Protein AF-A0A1X4G2Y2-F1 (afdb_monomer)

Secondary structure (DSSP, 8-state):
-----TT--------EEEETTEEEEPPPHHHHHTTS--TTS-PPPP-PPP----

pLDDT: mean 74.36, std 13.48, range [43.94, 92.38]

Solvent-accessible surface area (backbone atoms only — not comparable to full-atom values): 4018 Å² total; per-residue (Å²): 133,86,79,74,52,94,83,64,66,70,89,85,88,64,66,78,42,81,54,96,94,39,80,44,67,69,74,63,67,64,44,44,76,69,69,45,48,60,103,88,61,93,78,89,86,82,88,72,84,73,80,76,85,123

Sequence (54 aa):
MIEISDSLRSLFSAQIEERDGSYIVDVPASEIEHDALAADETYRVAILKSESST

Radius of gyration: 13.29 Å; Cα contacts (8 Å, |Δi|>4): 25; chains: 1; bounding box: 35×29×28 Å

Structure (mmCIF, N/CA/C/O backbone):
data_AF-A0A1X4G2Y2-F1
#
_entry.id   AF-A0A1X4G2Y2-F1
#
loop_
_atom_site.group_PDB
_atom_site.id
_atom_site.type_symbol
_atom_site.label_atom_id
_atom_site.label_alt_id
_atom_site.label_comp_id
_atom_site.label_asym_id
_atom_site.label_entity_id
_atom_site.label_seq_id
_atom_site.pdbx_PDB_ins_code
_atom_site.Cartn_x
_atom_site.Cartn_y
_atom_site.Cartn_z
_atom_site.occupancy
_atom_site.B_iso_or_equiv
_atom_site.auth_seq_id
_atom_site.auth_comp_id
_atom_site.auth_asym_id
_atom_site.auth_atom_id
_atom_site.pdbx_PDB_model_num
ATOM 1 N N . MET A 1 1 ? 14.720 6.298 16.516 1.00 44.72 1 MET A N 1
ATOM 2 C CA . MET A 1 1 ? 15.226 6.072 15.148 1.00 44.72 1 MET A CA 1
ATOM 3 C C . MET A 1 1 ? 14.183 5.211 14.470 1.00 44.72 1 MET A C 1
ATOM 5 O O . MET A 1 1 ? 13.919 4.134 14.984 1.00 44.72 1 MET A O 1
ATOM 9 N N . ILE A 1 2 ? 13.497 5.707 13.443 1.00 45.38 2 ILE A N 1
ATOM 10 C CA . ILE A 1 2 ? 12.632 4.838 12.641 1.00 45.38 2 ILE A CA 1
ATOM 11 C C . ILE A 1 2 ? 13.582 4.165 11.655 1.00 45.38 2 ILE A C 1
ATOM 13 O O . ILE A 1 2 ? 14.063 4.811 10.728 1.00 45.38 2 ILE A O 1
ATOM 17 N N . GLU A 1 3 ? 13.936 2.910 11.926 1.00 43.94 3 GLU A N 1
ATOM 18 C CA . GLU A 1 3 ? 14.605 2.049 10.952 1.00 43.94 3 GLU A CA 1
ATOM 19 C C . GLU A 1 3 ? 13.585 1.719 9.867 1.00 43.94 3 GLU A C 1
ATOM 21 O O . GLU A 1 3 ? 12.868 0.720 9.921 1.00 43.94 3 GLU A O 1
ATOM 26 N N . ILE A 1 4 ? 13.474 2.615 8.892 1.00 53.97 4 ILE A N 1
ATOM 27 C CA . ILE A 1 4 ? 12.873 2.271 7.616 1.00 53.97 4 ILE A CA 1
ATOM 28 C C . ILE A 1 4 ? 13.828 1.250 6.999 1.00 53.97 4 ILE A C 1
ATOM 30 O O . ILE A 1 4 ? 14.919 1.599 6.558 1.00 53.97 4 ILE A O 1
ATOM 34 N N . SER A 1 5 ? 13.461 -0.030 7.115 1.00 50.72 5 SER A N 1
ATOM 35 C CA . SER A 1 5 ? 14.228 -1.144 6.556 1.00 50.72 5 SER A CA 1
ATOM 36 C C . SER A 1 5 ? 14.549 -0.854 5.092 1.00 50.72 5 SER A C 1
ATOM 38 O O . SER A 1 5 ? 13.699 -0.322 4.386 1.00 50.72 5 SER A O 1
ATOM 40 N N . ASP A 1 6 ? 15.725 -1.268 4.626 1.00 52.69 6 ASP A N 1
ATOM 41 C CA . ASP A 1 6 ? 16.180 -1.184 3.223 1.00 52.69 6 ASP A CA 1
ATOM 42 C C . ASP A 1 6 ? 15.154 -1.759 2.209 1.00 52.69 6 ASP A C 1
ATOM 44 O O . ASP A 1 6 ? 15.170 -1.466 1.020 1.00 5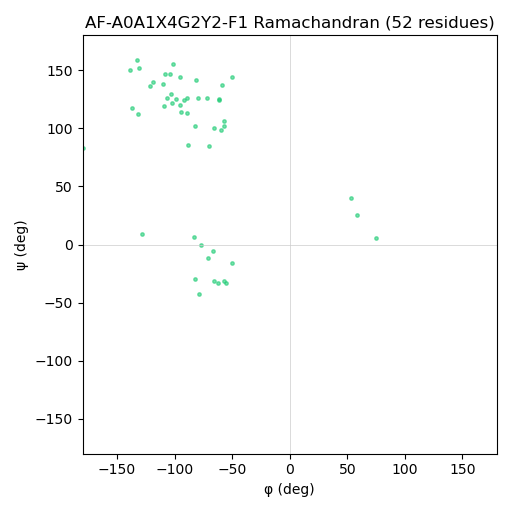2.69 6 ASP A O 1
ATOM 48 N N . SER A 1 7 ? 14.187 -2.538 2.705 1.00 54.50 7 SER A N 1
ATOM 49 C CA . SER A 1 7 ? 13.012 -3.039 1.989 1.00 54.50 7 SER A CA 1
ATOM 50 C C . SER A 1 7 ? 11.948 -1.986 1.644 1.00 54.50 7 SER A C 1
ATOM 52 O O . SER A 1 7 ? 11.003 -2.308 0.923 1.00 54.50 7 SER A O 1
ATOM 54 N N . LEU A 1 8 ? 12.020 -0.769 2.188 1.00 59.41 8 LEU A N 1
ATOM 55 C CA . LEU A 1 8 ? 10.992 0.254 2.007 1.00 59.41 8 LEU A CA 1
ATOM 56 C C . LEU A 1 8 ? 11.300 1.072 0.750 1.00 59.41 8 LEU A C 1
ATOM 58 O O . LEU A 1 8 ? 11.935 2.121 0.790 1.00 59.41 8 LEU A O 1
ATOM 62 N N . ARG A 1 9 ? 10.844 0.555 -0.388 1.00 63.06 9 ARG A N 1
ATOM 63 C CA . ARG A 1 9 ? 11.111 1.117 -1.719 1.00 63.06 9 ARG A CA 1
ATOM 64 C C . ARG A 1 9 ? 10.281 2.362 -2.071 1.00 63.06 9 ARG A C 1
ATOM 66 O O . ARG A 1 9 ? 10.460 2.879 -3.161 1.00 63.06 9 ARG A O 1
ATOM 73 N N . SER A 1 10 ? 9.402 2.832 -1.179 1.00 68.12 10 SER A N 1
ATOM 74 C CA . SER A 1 10 ? 7.956 2.941 -1.441 1.00 68.12 10 SER A CA 1
ATOM 75 C C . SER A 1 10 ? 7.174 3.523 -0.248 1.00 68.12 10 SER A C 1
ATOM 77 O O . SER A 1 10 ? 6.657 2.730 0.537 1.00 68.12 10 SER A O 1
ATOM 79 N N . LEU A 1 11 ? 7.090 4.848 -0.054 1.00 75.25 11 LEU A N 1
ATOM 80 C CA . LEU A 1 11 ? 6.189 5.479 0.925 1.00 75.25 11 LEU A CA 1
ATOM 81 C C . LEU A 1 11 ? 5.406 6.642 0.304 1.00 75.25 11 LEU A C 1
ATOM 83 O O . LEU A 1 11 ? 5.958 7.715 0.066 1.00 75.25 11 LEU A O 1
ATOM 87 N N . PHE A 1 12 ? 4.094 6.460 0.165 1.00 77.94 12 PHE A N 1
ATOM 88 C CA . PHE A 1 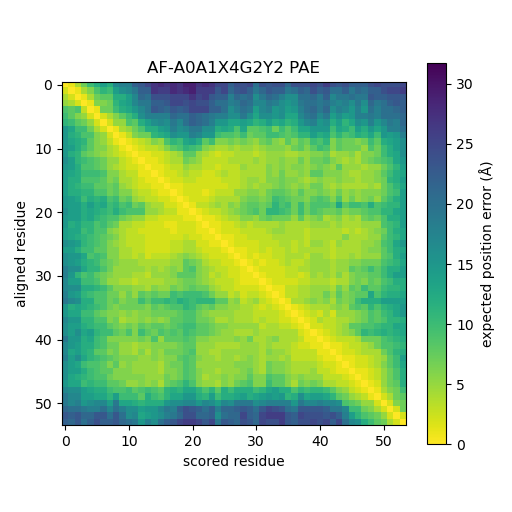12 ? 3.168 7.498 -0.278 1.00 77.94 12 PHE A CA 1
ATOM 89 C C . PHE A 1 12 ? 1.936 7.558 0.630 1.00 77.94 12 PHE A C 1
ATOM 91 O O . PHE A 1 12 ? 1.596 6.600 1.328 1.00 77.94 12 PHE A O 1
ATOM 98 N N . SER A 1 13 ? 1.259 8.704 0.606 1.00 78.19 13 SER A N 1
ATOM 99 C CA . SER A 1 13 ? -0.045 8.895 1.237 1.00 78.19 13 SER A CA 1
ATOM 100 C C . SER A 1 13 ? -1.101 8.962 0.145 1.00 78.19 13 SER A C 1
ATOM 102 O O . SER A 1 13 ? -0.997 9.791 -0.756 1.00 78.19 13 SER A O 1
ATOM 104 N N . ALA A 1 14 ? -2.125 8.123 0.242 1.00 83.12 14 ALA A N 1
ATOM 105 C CA . ALA A 1 14 ? -3.262 8.131 -0.667 1.00 83.12 14 ALA A CA 1
ATOM 106 C C . ALA A 1 14 ? -4.568 8.118 0.123 1.00 83.12 14 ALA A C 1
ATOM 108 O O . ALA A 1 14 ? -4.633 7.629 1.256 1.00 83.12 14 ALA A O 1
ATOM 109 N N . GLN A 1 15 ? -5.608 8.691 -0.474 1.00 83.38 15 GLN A N 1
ATOM 110 C CA . GLN A 1 15 ? -6.943 8.661 0.097 1.00 83.38 15 GLN A CA 1
ATOM 111 C C . GLN A 1 15 ? -7.603 7.318 -0.223 1.00 83.38 15 GLN A C 1
ATOM 113 O O . GLN A 1 15 ? -7.445 6.779 -1.315 1.00 83.38 15 GLN A O 1
ATOM 118 N N . ILE A 1 16 ? -8.348 6.785 0.743 1.00 87.06 16 ILE A N 1
ATOM 119 C CA . ILE A 1 16 ? -9.197 5.618 0.520 1.00 87.06 16 ILE A CA 1
ATOM 120 C C . ILE A 1 16 ? -10.482 6.093 -0.163 1.00 87.06 16 ILE A C 1
ATOM 122 O O . ILE A 1 16 ? -11.177 6.966 0.360 1.00 87.06 16 ILE A O 1
ATOM 126 N N . GLU A 1 17 ? -10.811 5.490 -1.298 1.00 89.38 17 GLU A N 1
ATOM 127 C CA . GLU A 1 17 ? -12.042 5.741 -2.041 1.00 89.38 17 GLU A CA 1
ATOM 128 C C . GLU A 1 17 ? -12.977 4.533 -1.954 1.00 89.38 17 GLU A C 1
ATOM 130 O O . GLU A 1 17 ? -12.547 3.382 -2.043 1.00 89.38 17 GLU A O 1
ATOM 135 N N . GLU A 1 18 ? -14.272 4.788 -1.765 1.00 91.56 18 GLU A N 1
ATOM 136 C CA . GLU A 1 18 ? -15.292 3.742 -1.805 1.00 91.56 18 GLU A CA 1
ATOM 137 C C . GLU A 1 18 ? -15.797 3.569 -3.236 1.00 91.56 18 GLU A C 1
ATOM 139 O O . GLU A 1 18 ? -16.254 4.516 -3.878 1.00 91.56 18 GLU A O 1
ATOM 144 N N . ARG A 1 19 ? -15.748 2.335 -3.726 1.00 92.38 19 ARG A N 1
ATOM 145 C CA . ARG A 1 19 ? -16.245 1.947 -5.036 1.00 92.38 19 ARG A CA 1
ATOM 146 C C . ARG A 1 19 ? -16.999 0.635 -4.923 1.00 92.38 19 ARG A C 1
ATOM 148 O O . ARG A 1 19 ? -16.424 -0.386 -4.556 1.00 92.38 19 ARG A O 1
ATOM 155 N N . ASP A 1 20 ? -18.292 0.678 -5.232 1.00 87.69 20 ASP A N 1
ATOM 156 C CA . ASP A 1 20 ? -19.162 -0.503 -5.260 1.00 87.69 20 ASP A CA 1
ATOM 157 C C . ASP A 1 20 ? -19.116 -1.317 -3.944 1.00 87.69 20 ASP A C 1
ATOM 159 O O . ASP A 1 20 ? -19.077 -2.547 -3.944 1.00 87.69 20 ASP A O 1
ATOM 163 N N . GLY A 1 21 ? -19.071 -0.625 -2.797 1.00 92.00 21 GLY A N 1
ATOM 164 C CA . GLY A 1 21 ? -18.982 -1.245 -1.467 1.00 92.00 21 GLY A CA 1
ATOM 165 C C . GLY A 1 21 ? -17.604 -1.814 -1.105 1.00 92.00 21 GLY A C 1
ATOM 166 O O . GLY A 1 21 ? -17.458 -2.436 -0.054 1.00 92.00 21 GLY A O 1
ATOM 167 N N . SER A 1 22 ? -16.598 -1.603 -1.954 1.00 90.56 22 SER A N 1
ATOM 168 C CA . SER A 1 22 ? -15.196 -1.925 -1.686 1.00 90.56 22 SER A CA 1
ATOM 169 C C . SER A 1 22 ? -14.391 -0.651 -1.465 1.00 90.56 22 SER A C 1
ATOM 171 O O . SER A 1 22 ? -14.651 0.374 -2.087 1.00 90.56 22 SER A O 1
ATOM 173 N N . TYR A 1 23 ? -13.386 -0.721 -0.601 1.00 86.06 23 TYR A N 1
ATOM 174 C CA . TYR A 1 23 ? -12.465 0.386 -0.364 1.00 86.06 23 TYR A CA 1
ATOM 175 C C . TYR A 1 23 ? -11.189 0.163 -1.167 1.00 86.06 23 TYR A C 1
ATOM 177 O O . TYR A 1 23 ? -10.556 -0.887 -1.047 1.00 86.06 23 TYR A O 1
ATOM 185 N N . ILE A 1 24 ? -10.826 1.142 -1.987 1.00 89.62 24 ILE A N 1
ATOM 186 C CA . ILE A 1 24 ? -9.663 1.101 -2.870 1.00 89.62 24 ILE A CA 1
ATOM 187 C C . ILE A 1 24 ? -8.719 2.234 -2.472 1.00 89.62 24 ILE A C 1
ATOM 189 O O . ILE A 1 24 ? -9.158 3.331 -2.136 1.00 89.62 24 ILE A O 1
ATOM 193 N N . VAL A 1 25 ? -7.419 1.957 -2.489 1.00 85.94 25 VAL A N 1
ATOM 194 C CA . VAL A 1 25 ? -6.367 2.969 -2.357 1.00 85.94 25 VAL A CA 1
ATOM 195 C C . VAL A 1 25 ? -5.700 3.089 -3.714 1.00 85.94 25 VAL A C 1
ATOM 197 O O . VAL A 1 25 ? -5.168 2.096 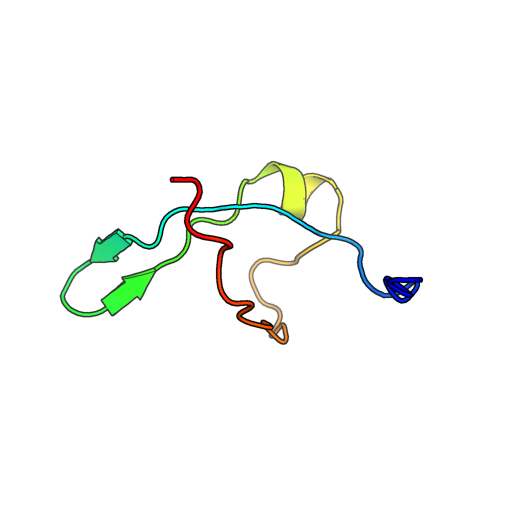-4.212 1.00 85.94 25 VAL A O 1
ATOM 200 N N . ASP A 1 26 ? -5.745 4.276 -4.311 1.00 86.50 26 ASP A N 1
ATOM 201 C CA . ASP A 1 26 ? -5.059 4.523 -5.575 1.00 86.50 26 ASP A CA 1
ATOM 202 C C . ASP A 1 26 ? -3.545 4.578 -5.338 1.00 86.50 26 ASP A C 1
ATOM 204 O O . ASP A 1 26 ? -3.059 5.299 -4.460 1.00 86.50 26 ASP A O 1
ATOM 208 N N . VAL A 1 27 ? -2.805 3.760 -6.084 1.00 83.44 27 VAL A N 1
ATOM 209 C CA . VAL A 1 27 ? -1.343 3.743 -6.043 1.00 83.44 27 VAL A CA 1
ATOM 210 C C . VAL A 1 27 ? -0.852 4.634 -7.181 1.00 83.44 27 VAL A C 1
ATOM 212 O O . VAL A 1 27 ? -1.151 4.329 -8.339 1.00 83.44 27 VAL A O 1
ATOM 215 N N . PRO A 1 28 ? -0.089 5.707 -6.901 1.00 82.69 28 PRO A N 1
ATOM 216 C CA . PRO A 1 28 ? 0.399 6.588 -7.949 1.00 82.69 28 PRO A CA 1
ATOM 217 C C . PRO A 1 28 ? 1.252 5.806 -8.952 1.00 82.69 28 PRO A C 1
ATOM 219 O O . PRO A 1 28 ? 2.098 5.001 -8.570 1.00 82.69 28 PRO A O 1
ATOM 222 N N . ALA A 1 29 ? 1.065 6.068 -10.248 1.00 81.94 29 ALA A N 1
ATOM 223 C CA . ALA A 1 29 ? 1.782 5.350 -11.305 1.00 81.94 29 ALA A CA 1
ATOM 224 C C . ALA A 1 29 ? 3.311 5.454 -11.165 1.00 81.94 29 ALA A C 1
ATOM 226 O O . ALA A 1 29 ? 4.010 4.491 -11.471 1.00 81.94 29 ALA A O 1
ATOM 227 N N . SER A 1 30 ? 3.817 6.569 -10.626 1.00 80.12 30 SER A N 1
ATOM 228 C CA . SER A 1 30 ? 5.246 6.770 -10.365 1.00 80.12 30 SER A CA 1
ATOM 229 C C . SER A 1 30 ? 5.844 5.668 -9.489 1.00 80.12 30 SER A C 1
ATOM 231 O O . SER A 1 30 ? 6.974 5.256 -9.708 1.00 80.12 30 SER A O 1
ATOM 233 N N . GLU A 1 31 ? 5.068 5.114 -8.564 1.00 81.50 31 GLU A N 1
ATOM 234 C CA . GLU A 1 31 ? 5.500 4.027 -7.686 1.00 81.50 31 GLU A CA 1
ATOM 235 C C . GLU A 1 31 ? 5.772 2.724 -8.460 1.00 81.50 31 GLU A C 1
ATOM 237 O O . GLU A 1 31 ? 6.663 1.947 -8.111 1.00 81.50 31 GLU A O 1
ATOM 242 N N . ILE A 1 32 ? 5.033 2.512 -9.551 1.00 80.94 32 ILE A N 1
ATOM 243 C CA . ILE A 1 32 ? 5.247 1.412 -10.496 1.00 80.94 32 ILE A CA 1
ATOM 244 C C . ILE A 1 32 ? 6.408 1.743 -11.441 1.00 80.94 32 ILE A C 1
ATOM 246 O O . ILE A 1 32 ? 7.262 0.899 -11.693 1.00 80.94 32 ILE A O 1
ATOM 250 N N . GLU A 1 33 ? 6.477 2.982 -11.941 1.00 81.94 33 GLU A N 1
ATOM 251 C CA . GLU A 1 33 ? 7.550 3.441 -12.840 1.00 81.94 33 GLU A CA 1
ATOM 252 C C . GLU A 1 33 ? 8.936 3.388 -12.184 1.00 81.94 33 GLU A C 1
ATOM 254 O O . GLU A 1 33 ? 9.932 3.116 -12.853 1.00 81.94 33 GLU A O 1
ATOM 259 N N . HIS A 1 34 ? 9.003 3.621 -10.873 1.00 79.75 34 HIS A N 1
ATOM 260 C CA . HIS A 1 34 ? 10.224 3.529 -10.076 1.00 79.75 34 HIS A CA 1
ATOM 261 C C . HIS A 1 34 ? 10.563 2.093 -9.631 1.00 79.75 34 HIS A C 1
ATOM 263 O O . HIS A 1 34 ? 11.514 1.916 -8.869 1.00 79.75 34 HIS A O 1
ATOM 269 N N . ASP A 1 35 ? 9.828 1.078 -10.107 1.00 73.44 35 ASP A N 1
ATOM 270 C CA . ASP A 1 35 ? 10.005 -0.343 -9.757 1.00 73.44 35 ASP A CA 1
ATOM 271 C C . ASP A 1 35 ? 9.871 -0.608 -8.239 1.00 73.44 35 ASP A C 1
ATOM 273 O O . ASP A 1 35 ? 10.425 -1.557 -7.672 1.00 73.44 35 ASP A O 1
ATOM 277 N N . ALA A 1 36 ? 9.131 0.260 -7.539 1.00 74.38 36 ALA A N 1
ATOM 278 C CA . ALA A 1 36 ? 8.869 0.096 -6.115 1.00 74.38 36 ALA A CA 1
ATOM 279 C C . ALA A 1 36 ? 7.707 -0.869 -5.850 1.00 74.38 36 ALA A C 1
ATOM 281 O O . ALA A 1 36 ? 7.704 -1.544 -4.817 1.00 74.38 36 ALA A O 1
ATOM 282 N N . LEU A 1 37 ? 6.745 -0.945 -6.776 1.00 77.50 37 LEU A N 1
ATOM 283 C CA . LEU A 1 37 ? 5.574 -1.822 -6.739 1.00 77.50 37 LEU A CA 1
ATOM 284 C C . LEU A 1 37 ? 5.299 -2.415 -8.136 1.00 77.50 37 LEU A C 1
ATOM 286 O O . LEU A 1 37 ? 5.558 -1.772 -9.149 1.00 77.50 37 LEU A O 1
ATOM 290 N N . ALA A 1 38 ? 4.725 -3.619 -8.198 1.00 79.44 38 ALA A N 1
ATOM 291 C CA . ALA A 1 38 ? 4.309 -4.286 -9.435 1.00 79.44 38 ALA A CA 1
ATOM 292 C C . ALA A 1 38 ? 2.803 -4.607 -9.432 1.00 79.44 38 ALA A C 1
ATOM 294 O O . ALA A 1 38 ? 2.263 -5.109 -8.449 1.00 79.44 38 ALA A O 1
ATOM 295 N N . ALA A 1 39 ? 2.123 -4.357 -10.559 1.00 76.25 39 ALA A N 1
ATOM 296 C CA . ALA A 1 39 ? 0.657 -4.408 -10.681 1.00 76.25 39 ALA A CA 1
ATOM 297 C C . ALA A 1 39 ? 0.009 -5.804 -10.521 1.00 76.25 39 ALA A C 1
ATOM 299 O O . ALA A 1 39 ? -1.214 -5.899 -10.498 1.00 76.25 39 ALA A O 1
ATOM 300 N N . ASP A 1 40 ? 0.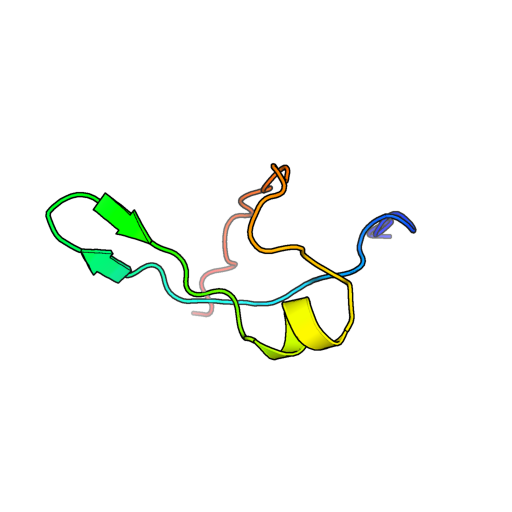800 -6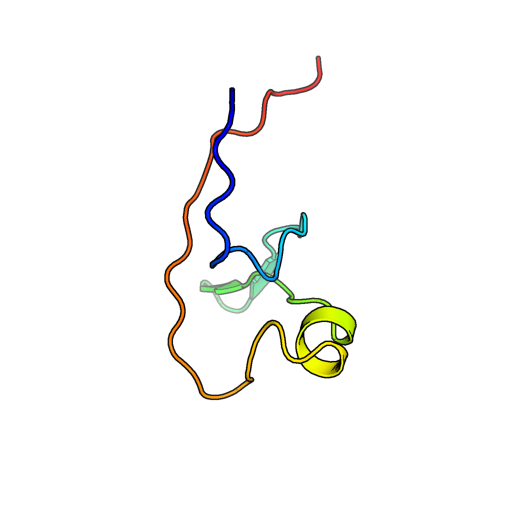.870 -10.397 1.00 80.56 40 ASP A N 1
ATOM 301 C CA . ASP A 1 40 ? 0.321 -8.254 -10.244 1.00 80.56 40 ASP A CA 1
ATOM 302 C C . ASP A 1 40 ? 0.954 -8.965 -9.032 1.00 80.56 40 ASP A C 1
ATOM 304 O O . ASP A 1 40 ? 0.816 -10.171 -8.842 1.00 80.56 40 ASP A O 1
ATOM 308 N N . GLU A 1 41 ? 1.675 -8.224 -8.188 1.00 81.12 41 GLU A N 1
ATOM 309 C CA . GLU A 1 41 ? 2.388 -8.791 -7.048 1.00 81.12 41 GLU A CA 1
ATOM 310 C C . GLU A 1 41 ? 1.651 -8.514 -5.731 1.00 81.12 41 GLU A C 1
ATOM 312 O O . GLU A 1 41 ? 0.987 -7.495 -5.538 1.00 8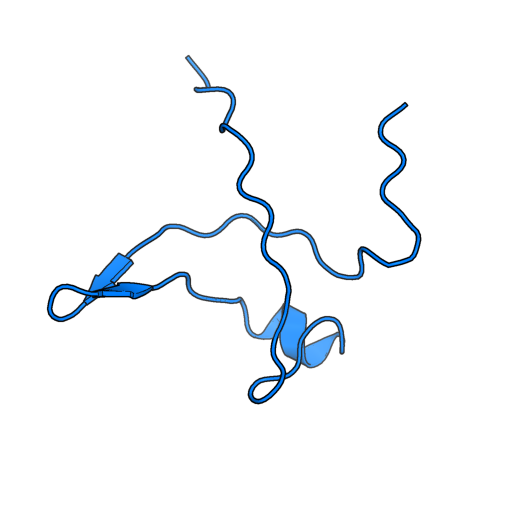1.12 41 GLU A O 1
ATOM 317 N N . THR A 1 42 ? 1.743 -9.460 -4.794 1.00 80.62 42 THR A N 1
ATOM 318 C CA . THR A 1 42 ? 1.120 -9.318 -3.475 1.00 80.62 42 THR A CA 1
ATOM 319 C C . THR A 1 42 ? 2.081 -8.643 -2.505 1.00 80.62 42 THR A C 1
ATOM 321 O O . THR A 1 42 ? 3.071 -9.240 -2.082 1.00 80.62 42 THR A O 1
ATOM 324 N N . TYR A 1 43 ? 1.734 -7.433 -2.075 1.00 77.75 43 TYR A N 1
ATOM 325 C CA . TYR A 1 43 ? 2.500 -6.678 -1.084 1.00 77.75 43 TYR A CA 1
ATOM 326 C C . TYR A 1 43 ? 1.876 -6.741 0.312 1.00 77.75 43 TYR A C 1
ATOM 328 O O . TYR A 1 43 ? 0.674 -6.944 0.487 1.00 77.75 43 TYR A O 1
ATOM 336 N N . ARG A 1 44 ? 2.712 -6.544 1.338 1.00 74.38 44 ARG A N 1
ATOM 337 C CA . ARG A 1 44 ? 2.256 -6.358 2.721 1.00 74.38 44 ARG A CA 1
ATOM 338 C C . ARG A 1 44 ? 2.064 -4.873 2.987 1.00 74.38 44 ARG A C 1
ATOM 340 O O . ARG A 1 44 ? 3.010 -4.104 2.858 1.00 74.38 44 ARG A O 1
ATOM 347 N N . VAL A 1 45 ? 0.865 -4.500 3.418 1.00 76.94 45 VAL A N 1
ATOM 348 C CA . VAL A 1 45 ? 0.531 -3.118 3.770 1.00 76.94 45 VAL A CA 1
ATOM 349 C C . VAL A 1 45 ? 0.515 -2.978 5.288 1.00 76.94 45 VAL A C 1
ATOM 351 O O . VAL A 1 45 ? -0.122 -3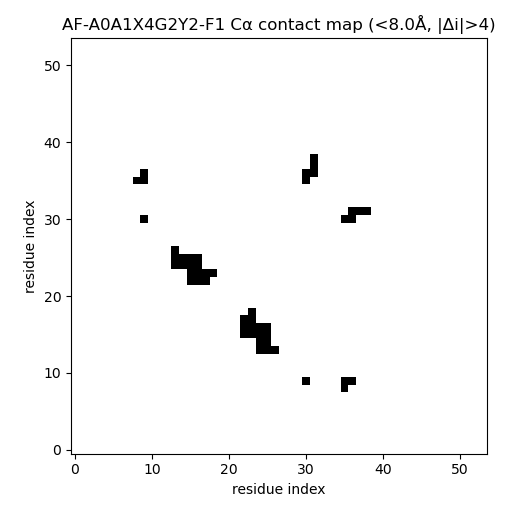.768 5.985 1.00 76.94 45 VAL A O 1
ATOM 354 N N . ALA A 1 46 ? 1.218 -1.973 5.805 1.00 77.50 46 ALA A N 1
ATOM 355 C CA . ALA A 1 46 ? 1.138 -1.576 7.204 1.00 77.50 46 ALA A CA 1
ATOM 356 C C . ALA A 1 46 ? 0.275 -0.317 7.312 1.00 77.50 46 ALA A C 1
ATOM 358 O O . ALA A 1 46 ? 0.588 0.704 6.705 1.00 77.50 46 ALA A O 1
ATOM 359 N N . ILE A 1 47 ? -0.803 -0.384 8.093 1.00 76.38 47 ILE A N 1
ATOM 360 C CA . ILE A 1 47 ? -1.633 0.787 8.383 1.00 76.38 47 ILE A CA 1
ATOM 361 C C . ILE A 1 47 ? -1.143 1.399 9.689 1.00 76.38 47 ILE A C 1
ATOM 363 O O . ILE A 1 47 ? -1.252 0.798 10.759 1.00 76.38 47 ILE A O 1
ATOM 367 N N . LEU A 1 48 ? -0.597 2.605 9.590 1.00 76.69 48 LEU A N 1
ATOM 368 C CA . LEU A 1 48 ? -0.234 3.423 10.737 1.00 76.69 48 LEU A CA 1
ATOM 369 C C . LEU A 1 48 ? -1.383 4.389 11.021 1.00 76.69 48 LEU A C 1
ATOM 371 O O . LEU A 1 48 ? -2.038 4.875 10.099 1.00 76.69 48 LEU A O 1
ATOM 375 N N . LYS A 1 49 ? -1.641 4.681 12.299 1.00 76.25 49 LYS A N 1
ATOM 376 C CA . LYS A 1 49 ? -2.560 5.771 12.636 1.00 76.25 49 LYS A CA 1
ATOM 377 C C . LYS A 1 49 ? -1.975 7.066 12.086 1.00 76.25 49 LYS A C 1
ATOM 379 O O . LYS A 1 49 ? -0.850 7.417 12.433 1.00 76.25 49 LYS A O 1
ATOM 384 N N . SER A 1 50 ? -2.745 7.773 11.265 1.00 69.19 50 SER A N 1
ATOM 385 C CA . SER A 1 50 ? -2.434 9.159 10.941 1.00 69.19 50 SER A CA 1
ATOM 386 C C . SER A 1 50 ? -2.467 9.959 12.240 1.00 69.19 50 SER A C 1
ATOM 388 O O . SER A 1 50 ? -3.4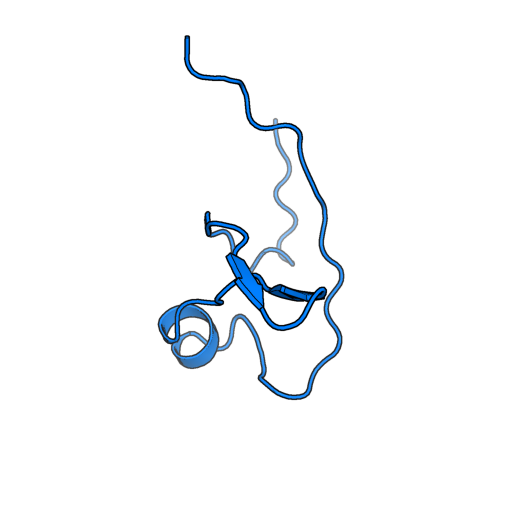80 9.930 12.946 1.00 69.19 50 SER A O 1
ATOM 390 N N . GLU A 1 51 ? -1.385 10.670 12.554 1.00 67.12 51 GLU A N 1
ATOM 391 C CA . GLU A 1 51 ? -1.454 11.782 13.497 1.00 67.12 51 GLU A CA 1
ATOM 392 C C . GLU A 1 51 ? -2.496 12.735 12.911 1.00 67.12 51 GLU A C 1
ATOM 394 O O . GLU A 1 51 ? -2.284 13.326 11.853 1.00 67.12 51 GLU A O 1
ATOM 399 N N . SER A 1 52 ? -3.680 12.786 13.515 1.00 55.69 52 SER A N 1
ATOM 400 C CA . SER A 1 52 ? -4.715 13.736 13.138 1.00 55.69 52 SER A CA 1
ATOM 401 C C . SER A 1 52 ? -4.121 15.128 13.326 1.00 55.69 52 SER A C 1
ATOM 403 O O . SER A 1 52 ? -4.037 15.591 14.464 1.00 55.69 52 SER A O 1
ATOM 405 N N . SER A 1 53 ? -3.647 15.754 12.242 1.00 54.22 53 SER A N 1
ATOM 406 C CA . SER A 1 53 ? -3.244 17.157 12.254 1.00 54.22 53 SER A CA 1
ATOM 407 C C . SER A 1 53 ? -4.459 17.955 12.708 1.00 54.22 53 SER A C 1
ATOM 409 O O . SER A 1 53 ? -5.437 18.088 11.974 1.00 54.22 53 SER A O 1
ATOM 411 N N . THR A 1 54 ? -4.418 18.350 13.977 1.00 44.59 54 THR A N 1
ATOM 412 C CA . THR A 1 54 ? -5.346 19.299 14.589 1.00 44.59 54 THR A CA 1
ATOM 413 C C . THR A 1 54 ? -4.990 20.695 14.113 1.00 44.59 54 THR A C 1
ATOM 415 O O . THR A 1 54 ? -3.773 20.973 14.013 1.00 44.59 54 THR A O 1
#

Mean predicted aligned error: 8.82 Å

Organism: NCBI:txid1121945

Foldseek 3Di:
DPCPDPLPLDDDDFDWDDDPNDTDTDDPVVCVVSVVD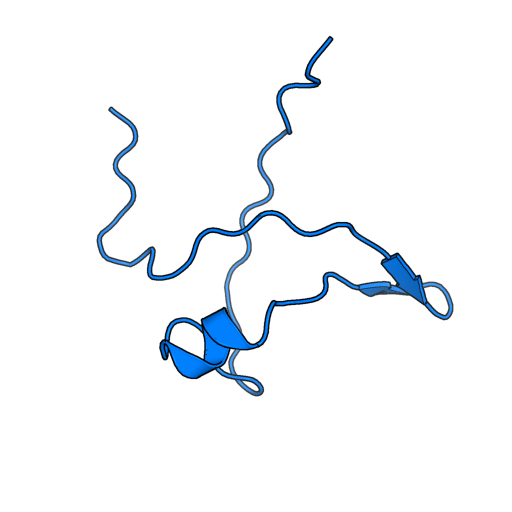DPPDDDDDDDDDPPPPD

Nearest PDB structures (foldseek):
  8jvq-assembly1_A-2  TM=6.863E-01  e=1.329E-01  synthetic construct
  1ub4-assembly1_C-2  TM=6.326E-01  e=8.404E-01  Escherichia coli
  2mrn-assembly1_B  TM=5.841E-01  e=7.292E-01  Escherichia coli K-12